Protein AF-A0A943P8Z2-F1 (afdb_monomer)

Mean predicted aligned error: 5.56 Å

pLDDT: mean 92.83, std 10.55, range [39.81, 98.81]

Solvent-accessible surface area (backbone atoms only — not comparable to full-atom values): 9720 Å² total; per-residue (Å²): 132,89,80,77,66,47,74,45,55,37,55,84,63,72,45,52,65,81,33,78,32,30,57,47,45,46,52,49,47,52,53,55,50,73,46,84,59,55,32,34,42,40,37,74,66,39,45,34,32,28,46,34,92,55,26,58,69,44,84,51,91,55,83,96,73,71,58,94,82,73,58,56,96,86,54,67,81,47,60,36,28,28,61,44,56,42,68,57,29,49,35,34,36,41,35,32,43,71,14,40,41,37,31,41,73,75,58,47,69,68,43,83,41,79,53,42,70,69,44,81,43,48,68,43,83,44,57,75,66,61,93,77,79,71,67,48,80,77,46,77,59,100,87,50,72,44,68,45,76,43,92,89,59,89,85,85,88,81,83,81,83,127

Structure (mmCIF, N/CA/C/O backbone):
data_AF-A0A943P8Z2-F1
#
_entry.id   AF-A0A943P8Z2-F1
#
loop_
_atom_site.group_PDB
_atom_site.id
_atom_site.type_symbol
_atom_site.label_atom_id
_atom_site.label_alt_id
_atom_site.label_comp_id
_atom_site.label_asym_id
_atom_site.label_entity_id
_atom_site.label_seq_id
_atom_site.pdbx_PDB_ins_code
_atom_site.Cartn_x
_atom_site.Cartn_y
_atom_site.Cartn_z
_atom_site.occupancy
_atom_site.B_iso_or_equiv
_atom_site.auth_seq_id
_atom_site.auth_comp_id
_atom_site.auth_asym_id
_atom_site.auth_atom_id
_atom_site.pdbx_PDB_model_num
ATOM 1 N N . MET A 1 1 ? -11.582 -7.015 33.149 1.00 39.81 1 MET A N 1
ATOM 2 C CA . MET A 1 1 ? -11.905 -6.020 32.106 1.00 39.81 1 MET A CA 1
ATOM 3 C C . MET A 1 1 ? -12.089 -6.792 30.821 1.00 39.81 1 MET A C 1
ATOM 5 O O . MET A 1 1 ? -11.139 -7.419 30.378 1.00 39.81 1 MET A O 1
ATOM 9 N N . ASN A 1 2 ? -13.313 -6.841 30.301 1.00 40.31 2 ASN A N 1
ATOM 10 C CA . ASN A 1 2 ? -13.590 -7.497 29.027 1.00 40.31 2 ASN A CA 1
ATOM 11 C C . ASN A 1 2 ? -13.306 -6.464 27.935 1.00 40.31 2 ASN A C 1
ATOM 13 O O . ASN A 1 2 ? -14.150 -5.613 27.669 1.00 40.31 2 ASN A O 1
ATOM 17 N N . PHE A 1 3 ? -12.087 -6.477 27.397 1.00 48.84 3 PHE A N 1
ATOM 18 C CA . PHE A 1 3 ? -11.738 -5.681 26.227 1.00 48.84 3 PHE A CA 1
ATOM 19 C C . PHE A 1 3 ? -12.340 -6.380 25.009 1.00 48.84 3 PHE A C 1
ATOM 21 O O . PHE A 1 3 ? -11.827 -7.394 24.542 1.00 48.84 3 PHE A O 1
ATOM 28 N N . TRP A 1 4 ? -13.496 -5.903 24.558 1.00 58.94 4 TRP A N 1
ATOM 29 C CA . TRP A 1 4 ? -14.038 -6.313 23.270 1.00 58.94 4 TRP A CA 1
ATOM 30 C C . TRP A 1 4 ? -13.160 -5.667 22.204 1.00 58.94 4 TRP A C 1
ATOM 32 O O . TRP A 1 4 ? -13.075 -4.446 22.137 1.00 58.94 4 TRP A O 1
ATOM 42 N N . ARG A 1 5 ? -12.467 -6.484 21.417 1.00 74.19 5 ARG A N 1
ATOM 43 C CA . ARG A 1 5 ? -11.690 -6.021 20.271 1.00 74.19 5 ARG A CA 1
ATOM 44 C C . ARG A 1 5 ? -12.659 -5.637 19.154 1.00 74.19 5 ARG A C 1
ATOM 46 O O . ARG A 1 5 ? -13.391 -6.501 18.664 1.00 74.19 5 ARG A O 1
ATOM 53 N N . THR A 1 6 ? -12.687 -4.364 18.773 1.00 92.81 6 THR A N 1
ATOM 54 C CA . THR A 1 6 ? -13.587 -3.874 17.719 1.00 92.81 6 THR A CA 1
ATOM 55 C C . THR A 1 6 ? -13.143 -4.445 16.374 1.00 92.81 6 THR A C 1
ATOM 57 O O . THR A 1 6 ? -11.955 -4.452 16.057 1.00 92.81 6 THR A O 1
ATOM 60 N N . THR A 1 7 ? -14.077 -4.971 15.585 1.00 96.81 7 THR A N 1
ATOM 61 C CA . THR A 1 7 ? -13.782 -5.514 14.252 1.00 96.81 7 THR A CA 1
ATOM 62 C C . THR A 1 7 ? -14.453 -4.651 13.196 1.00 96.81 7 THR A C 1
ATOM 64 O O . THR A 1 7 ? -15.639 -4.359 13.306 1.00 96.81 7 THR A O 1
ATOM 67 N N . PHE A 1 8 ? -13.680 -4.259 12.191 1.00 98.25 8 PHE A N 1
ATOM 68 C CA . PHE A 1 8 ? -14.097 -3.491 11.030 1.00 98.25 8 PHE A CA 1
ATOM 69 C C . PHE A 1 8 ? -13.977 -4.391 9.800 1.00 98.25 8 PHE A C 1
ATOM 71 O O . PHE A 1 8 ? -12.865 -4.774 9.428 1.00 98.25 8 PHE A O 1
ATOM 78 N N . ASN A 1 9 ? -15.097 -4.741 9.168 1.00 98.25 9 ASN A N 1
ATOM 79 C CA . ASN A 1 9 ? -15.053 -5.480 7.908 1.00 98.25 9 ASN A CA 1
ATOM 80 C C . ASN A 1 9 ? -14.869 -4.485 6.766 1.00 98.25 9 ASN A C 1
ATOM 82 O O . ASN A 1 9 ? -15.628 -3.524 6.650 1.00 98.25 9 ASN A O 1
ATOM 86 N N . ALA A 1 10 ? -13.891 -4.721 5.897 1.00 98.50 10 ALA A N 1
ATOM 87 C CA . ALA A 1 10 ? -13.631 -3.852 4.752 1.00 98.50 10 ALA A CA 1
ATOM 88 C C . ALA A 1 10 ? -14.859 -3.755 3.816 1.00 98.50 10 ALA A C 1
ATOM 90 O O . ALA A 1 10 ? -15.151 -2.689 3.272 1.00 98.50 10 ALA A O 1
ATOM 91 N N . ALA A 1 11 ? -15.641 -4.835 3.703 1.00 98.12 11 ALA A N 1
ATOM 92 C CA . ALA A 1 11 ? -16.876 -4.873 2.921 1.00 98.12 11 ALA A CA 1
ATOM 93 C C . ALA A 1 11 ? -17.927 -3.843 3.382 1.00 98.12 11 ALA A C 1
ATOM 95 O O . ALA A 1 11 ? -18.646 -3.297 2.544 1.00 98.12 11 ALA A O 1
ATOM 96 N N . ASP A 1 12 ? -17.968 -3.498 4.678 1.00 98.00 12 ASP A N 1
ATOM 97 C CA . ASP A 1 12 ? -18.877 -2.472 5.218 1.00 98.00 12 ASP A CA 1
ATOM 98 C C . ASP A 1 12 ? -18.524 -1.058 4.703 1.00 98.00 12 ASP A C 1
ATOM 100 O O . ASP A 1 12 ? -19.354 -0.150 4.734 1.00 98.00 12 ASP A O 1
ATOM 104 N N . PHE A 1 13 ? -17.310 -0.885 4.168 1.00 98.00 13 PHE A N 1
ATOM 105 C CA . PHE A 1 13 ? -16.807 0.327 3.510 1.00 98.00 13 PHE A CA 1
ATOM 106 C C . PHE A 1 13 ? -16.842 0.212 1.974 1.00 98.00 13 PHE A C 1
ATOM 108 O O . PHE A 1 13 ? -16.243 1.015 1.260 1.00 98.00 13 PHE A O 1
ATOM 115 N N . GLY A 1 14 ? -17.526 -0.805 1.439 1.00 97.88 14 GLY A N 1
ATOM 116 C CA . GLY A 1 14 ? -17.621 -1.059 0.001 1.00 97.88 14 GLY A CA 1
ATOM 117 C C . GLY A 1 14 ? -16.329 -1.587 -0.627 1.00 97.88 14 GLY A C 1
ATOM 118 O O . GLY A 1 14 ? -16.195 -1.543 -1.851 1.00 97.88 14 GLY A O 1
ATOM 119 N N . ILE A 1 15 ? -15.372 -2.053 0.178 1.00 98.56 15 ILE A N 1
ATOM 120 C CA . ILE A 1 15 ? -14.136 -2.683 -0.293 1.00 98.56 15 ILE A CA 1
ATOM 121 C C . ILE A 1 15 ? -14.432 -4.162 -0.540 1.00 98.56 15 ILE A C 1
ATOM 123 O O . ILE A 1 15 ? -14.443 -4.974 0.385 1.00 98.56 15 ILE A O 1
ATOM 127 N N . VAL A 1 16 ? -14.685 -4.507 -1.800 1.00 97.81 16 VAL A N 1
ATOM 128 C CA . VAL A 1 16 ? -15.022 -5.869 -2.234 1.00 97.81 16 VAL A CA 1
ATOM 129 C C . VAL A 1 16 ? -14.057 -6.352 -3.326 1.00 97.81 16 VAL A C 1
ATOM 131 O O . VAL A 1 16 ? -13.489 -5.520 -4.040 1.00 97.81 16 VAL A O 1
ATOM 134 N N . PRO A 1 17 ? -13.814 -7.670 -3.450 1.00 98.25 17 PRO A N 1
ATOM 135 C CA . PRO A 1 17 ? -12.883 -8.201 -4.442 1.00 98.25 17 PRO A CA 1
ATOM 136 C C . PRO A 1 17 ? -13.266 -7.883 -5.894 1.00 98.25 17 PRO A C 1
ATOM 138 O O . PRO A 1 17 ? -14.438 -7.769 -6.241 1.00 98.25 17 PRO A O 1
ATOM 141 N N . ASN A 1 18 ? -12.258 -7.869 -6.764 1.00 98.00 18 ASN A N 1
ATOM 142 C CA . ASN A 1 18 ? -12.295 -7.598 -8.203 1.00 98.00 18 ASN A CA 1
ATOM 143 C C . ASN A 1 18 ? -12.759 -6.180 -8.569 1.00 98.00 18 ASN A C 1
ATOM 145 O O . ASN A 1 18 ? -13.103 -5.922 -9.721 1.00 98.00 18 ASN A O 1
ATOM 149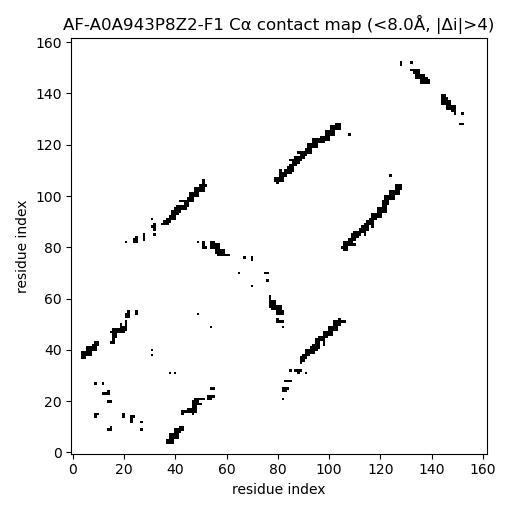 N N . GLU A 1 19 ? -12.730 -5.258 -7.607 1.00 97.62 19 GLU A N 1
ATOM 150 C CA . GLU A 1 19 ? -12.961 -3.833 -7.823 1.00 97.62 19 GLU A CA 1
ATOM 151 C C . GLU A 1 19 ? -11.688 -3.019 -7.589 1.00 97.62 19 GLU A C 1
ATOM 153 O O . GLU A 1 19 ? -10.761 -3.452 -6.896 1.00 97.62 19 GLU A O 1
ATOM 158 N N . ASP A 1 20 ? -11.676 -1.813 -8.156 1.00 98.25 20 ASP A N 1
ATOM 159 C CA . ASP A 1 20 ? -10.762 -0.763 -7.725 1.00 98.25 20 ASP A CA 1
ATOM 160 C C . ASP A 1 20 ? -11.184 -0.240 -6.345 1.00 98.25 20 ASP A C 1
ATOM 162 O O . ASP A 1 20 ? -12.345 0.130 -6.126 1.00 98.25 20 ASP A O 1
ATOM 166 N N . ILE A 1 21 ? -10.234 -0.220 -5.412 1.00 98.56 21 ILE A N 1
ATOM 167 C CA . ILE A 1 21 ? -10.464 0.182 -4.023 1.00 98.56 21 ILE A CA 1
ATOM 168 C C . ILE A 1 21 ? -9.623 1.386 -3.592 1.00 98.56 21 ILE A C 1
ATOM 170 O O . ILE A 1 21 ? -9.635 1.699 -2.405 1.00 98.56 21 ILE A O 1
ATOM 174 N N . SER A 1 22 ? -8.910 2.066 -4.499 1.00 98.38 22 SER A N 1
ATOM 175 C CA . SER A 1 22 ? -7.886 3.068 -4.147 1.00 98.38 22 SER A CA 1
ATOM 176 C C . SER A 1 22 ? -8.377 4.127 -3.154 1.00 98.38 22 SER A C 1
ATOM 178 O O . SER A 1 22 ? -7.773 4.334 -2.101 1.00 98.38 22 SER A O 1
ATOM 180 N N . GLU A 1 23 ? -9.514 4.761 -3.445 1.00 98.31 23 GLU A N 1
ATOM 181 C CA . GLU A 1 23 ? -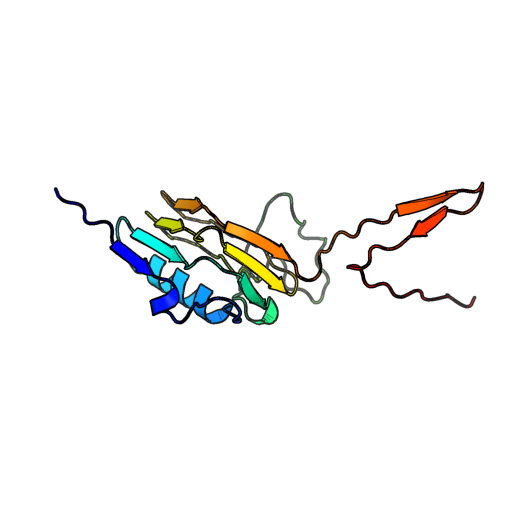10.074 5.817 -2.590 1.00 98.31 23 GLU A CA 1
ATOM 182 C C . GLU A 1 23 ? -10.717 5.240 -1.320 1.00 98.31 23 GLU A C 1
ATOM 184 O O . GLU A 1 23 ? -10.482 5.741 -0.217 1.00 98.31 23 GLU A O 1
ATOM 189 N N . LYS A 1 24 ? -11.462 4.133 -1.457 1.00 98.56 24 LYS A N 1
ATOM 190 C CA . LYS A 1 24 ? -12.146 3.452 -0.344 1.00 98.56 24 LYS A CA 1
ATOM 191 C C . LYS A 1 24 ? -11.151 2.947 0.702 1.00 98.56 24 LYS A C 1
ATOM 193 O O . LYS A 1 24 ? -11.409 3.040 1.897 1.00 98.56 24 LYS A O 1
ATOM 198 N N . LEU A 1 25 ? -9.995 2.442 0.268 1.00 98.62 25 LEU A N 1
ATOM 199 C CA . LEU A 1 25 ? -8.923 1.977 1.144 1.00 98.62 25 LEU A CA 1
ATOM 200 C C . LEU A 1 25 ? -8.354 3.128 1.981 1.00 98.62 25 LEU A C 1
ATOM 202 O O . LEU A 1 25 ? -8.176 2.978 3.190 1.00 98.62 25 LEU A O 1
ATOM 206 N N . ALA A 1 26 ? -8.135 4.294 1.368 1.00 98.44 26 ALA A N 1
ATOM 207 C CA . ALA A 1 26 ? -7.669 5.475 2.084 1.00 98.44 26 ALA A CA 1
ATOM 208 C C . ALA A 1 26 ? -8.701 5.971 3.113 1.00 98.44 26 ALA A C 1
ATOM 210 O O . ALA A 1 26 ? -8.333 6.351 4.225 1.00 98.44 26 ALA A O 1
ATOM 211 N N . GLU A 1 27 ? -9.991 5.962 2.766 1.00 98.44 27 GLU A N 1
ATOM 212 C CA . GLU A 1 27 ? -11.081 6.295 3.693 1.00 98.44 27 GLU A CA 1
ATOM 213 C C . GLU A 1 27 ? -11.176 5.295 4.847 1.00 98.44 27 GLU A C 1
ATOM 215 O O . GLU A 1 27 ? -11.293 5.695 6.007 1.00 98.44 27 GLU A O 1
ATOM 220 N N . PHE A 1 28 ? -11.044 4.004 4.544 1.00 98.69 28 PHE A N 1
ATOM 221 C CA . PHE A 1 28 ? -11.077 2.935 5.530 1.00 98.69 28 PHE A CA 1
ATOM 222 C C . PHE A 1 28 ? -9.933 3.051 6.538 1.00 98.69 28 PHE A C 1
ATOM 224 O O . PHE A 1 28 ? -10.174 3.019 7.744 1.00 98.69 28 PHE A O 1
ATOM 231 N N . ILE A 1 29 ? -8.697 3.285 6.082 1.00 98.56 29 ILE A N 1
ATOM 232 C CA . ILE A 1 29 ? -7.563 3.499 6.992 1.00 98.56 29 ILE A CA 1
ATOM 233 C C . ILE A 1 29 ? -7.755 4.777 7.824 1.00 98.56 29 ILE A C 1
ATOM 235 O O . ILE A 1 29 ? -7.443 4.790 9.017 1.00 98.56 29 ILE A O 1
ATOM 239 N N . SER A 1 30 ? -8.344 5.830 7.248 1.00 98.12 30 SER A N 1
ATOM 240 C CA . SER A 1 30 ? -8.717 7.037 7.995 1.00 98.12 30 SER A CA 1
ATOM 241 C C . SER A 1 30 ? -9.748 6.755 9.095 1.00 98.12 30 SER A C 1
ATOM 243 O O . SER A 1 30 ? -9.617 7.293 10.194 1.00 98.12 30 SER A O 1
ATOM 245 N N . ALA A 1 31 ? -10.743 5.905 8.830 1.00 98.06 31 ALA A N 1
ATOM 246 C CA . ALA A 1 31 ? -11.730 5.491 9.825 1.00 98.06 31 ALA A CA 1
ATOM 247 C C . ALA A 1 31 ? -11.086 4.662 10.945 1.00 98.06 31 ALA A C 1
ATOM 249 O O . ALA A 1 31 ? -11.337 4.922 12.119 1.00 98.06 31 ALA A O 1
ATOM 250 N N . LEU A 1 32 ? -10.183 3.735 10.601 1.00 98.12 32 LEU A N 1
ATOM 251 C CA . LEU A 1 32 ? -9.411 2.975 11.589 1.00 98.12 32 LEU A CA 1
ATOM 252 C C . LEU A 1 32 ? -8.567 3.904 12.468 1.00 98.12 32 LEU A C 1
ATOM 254 O O . LEU A 1 32 ? -8.504 3.705 13.675 1.00 98.12 32 LEU A O 1
ATOM 258 N N . LYS A 1 33 ? -7.940 4.934 11.890 1.00 97.69 33 LYS A N 1
ATOM 259 C CA . LYS A 1 33 ? -7.156 5.926 12.641 1.00 97.69 33 LYS A CA 1
ATOM 260 C C . LYS A 1 33 ? -7.994 6.705 13.658 1.00 97.69 33 LYS A C 1
ATOM 262 O O . LYS A 1 33 ? -7.474 7.053 14.712 1.00 97.69 33 LYS A O 1
ATOM 267 N N . ALA A 1 34 ? -9.245 7.012 13.324 1.00 97.06 34 ALA A N 1
ATOM 268 C CA . ALA A 1 34 ? -10.143 7.770 14.192 1.00 97.06 34 ALA A CA 1
ATOM 269 C C . ALA A 1 34 ? -10.684 6.948 15.376 1.00 97.06 34 ALA A C 1
ATOM 271 O O . ALA A 1 34 ? -11.196 7.534 16.327 1.00 97.06 34 ALA A O 1
ATOM 272 N N . GLU A 1 35 ? -10.577 5.618 15.319 1.00 95.81 35 GLU A N 1
ATOM 273 C CA . GLU A 1 35 ? -11.025 4.724 16.383 1.00 95.81 35 GLU A CA 1
ATOM 274 C C . GLU A 1 35 ? -9.918 4.497 17.421 1.00 95.81 35 GLU A C 1
ATOM 276 O O . GLU A 1 35 ? -8.819 4.031 17.099 1.00 95.81 35 GLU A O 1
ATOM 281 N N . ASP A 1 36 ? -10.232 4.752 18.689 1.00 92.81 36 ASP A N 1
ATOM 282 C CA . ASP A 1 36 ? -9.333 4.488 19.810 1.00 92.81 36 ASP A CA 1
ATOM 283 C C . ASP A 1 36 ? -9.376 3.015 20.253 1.00 92.81 36 ASP A C 1
ATOM 285 O O . ASP A 1 36 ? -10.404 2.343 20.209 1.00 92.81 36 ASP A O 1
ATOM 289 N N . GLY A 1 37 ? -8.247 2.516 20.760 1.00 93.88 37 GLY A N 1
ATOM 290 C CA . GLY A 1 37 ? -8.143 1.172 21.333 1.00 93.88 37 GLY A CA 1
ATOM 291 C C . GLY A 1 37 ? -7.929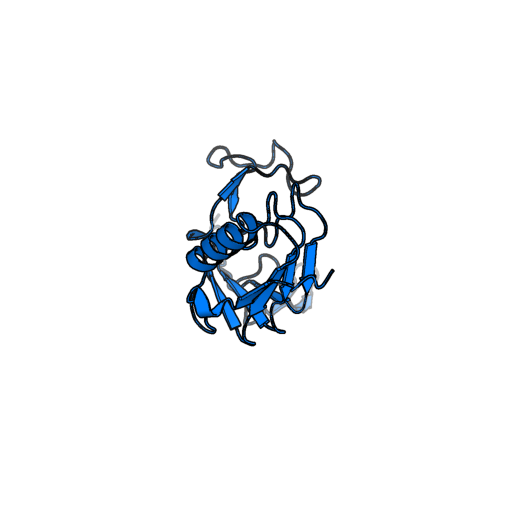 0.043 20.318 1.00 93.88 37 GLY A C 1
ATOM 292 O O . GLY A 1 37 ? -7.722 0.265 19.120 1.00 93.88 37 GLY A O 1
ATOM 293 N N . GLU A 1 38 ? -7.923 -1.188 20.847 1.00 96.94 38 GLU A N 1
ATOM 294 C CA . GLU A 1 38 ? -7.625 -2.408 20.092 1.00 96.94 38 GLU A CA 1
ATOM 295 C C . GLU A 1 38 ? -8.698 -2.717 19.046 1.00 96.94 38 GLU A C 1
ATOM 297 O O . GLU A 1 38 ? -9.868 -2.955 19.365 1.00 96.94 38 GLU A O 1
ATOM 302 N N . LYS A 1 39 ? -8.264 -2.808 17.789 1.00 97.44 39 LYS A N 1
ATOM 303 C CA . LYS A 1 39 ? -9.142 -3.029 16.638 1.00 97.44 39 LYS A CA 1
ATOM 304 C C . LYS A 1 39 ? -8.541 -3.984 15.614 1.00 97.44 39 LYS A C 1
ATOM 306 O O . LYS A 1 39 ? -7.325 -4.156 15.508 1.00 97.44 39 LYS A O 1
ATOM 311 N N . THR A 1 40 ? -9.419 -4.615 14.843 1.00 98.44 40 THR A N 1
ATOM 312 C CA . THR A 1 40 ? -9.059 -5.465 13.704 1.00 98.44 40 THR A CA 1
ATOM 313 C C . THR A 1 40 ? -9.759 -4.966 12.460 1.00 98.44 40 THR A C 1
ATOM 315 O O . THR A 1 40 ? -10.978 -4.850 12.474 1.00 98.44 40 THR A O 1
ATOM 318 N N . ALA A 1 41 ? -9.014 -4.740 11.388 1.00 98.56 41 ALA A N 1
ATOM 319 C CA . ALA A 1 41 ? -9.566 -4.661 10.045 1.00 98.56 41 ALA A CA 1
ATOM 320 C C . ALA A 1 41 ? -9.504 -6.050 9.404 1.00 98.56 41 ALA A C 1
ATOM 322 O O . ALA A 1 41 ? -8.462 -6.702 9.493 1.00 98.56 41 ALA A O 1
ATOM 323 N N . VAL A 1 42 ? -10.597 -6.503 8.793 1.00 98.56 42 VAL A N 1
ATOM 324 C CA . VAL A 1 42 ? -10.688 -7.818 8.141 1.00 98.56 42 VAL A CA 1
ATOM 325 C C . VAL A 1 42 ? -11.184 -7.650 6.713 1.00 98.56 42 VAL A C 1
ATOM 327 O O . VAL A 1 42 ? -12.167 -6.947 6.471 1.00 98.56 42 VAL A O 1
ATOM 330 N N . PHE A 1 43 ? -10.499 -8.305 5.782 1.00 98.62 43 PHE A N 1
ATOM 331 C CA . PHE A 1 43 ? -10.868 -8.377 4.373 1.00 98.62 43 PHE A CA 1
ATOM 332 C C . PHE A 1 43 ? -11.424 -9.764 4.054 1.00 98.62 43 PHE A C 1
ATOM 334 O O . PHE A 1 43 ? -10.954 -10.769 4.592 1.00 98.62 43 PHE A O 1
ATOM 341 N N . ASP A 1 44 ? -12.410 -9.811 3.160 1.00 98.25 44 ASP A N 1
ATOM 342 C CA . ASP A 1 44 ? -12.778 -11.062 2.506 1.00 98.25 44 ASP A CA 1
ATOM 343 C C . ASP A 1 44 ? -11.624 -11.507 1.603 1.00 98.25 44 ASP A C 1
ATOM 345 O O . ASP A 1 44 ? -10.954 -10.682 0.986 1.00 98.25 44 ASP A O 1
ATOM 349 N N . SER A 1 45 ? -11.391 -12.814 1.505 1.00 98.38 45 SER A N 1
ATOM 350 C CA . SER A 1 45 ? -10.348 -13.323 0.616 1.00 98.38 45 SER A CA 1
ATOM 351 C C . SER A 1 45 ? -10.678 -12.999 -0.840 1.00 98.38 45 SER A C 1
ATOM 353 O O . SER A 1 45 ? -11.772 -13.304 -1.327 1.00 98.38 45 SER A O 1
ATOM 355 N N . GLY A 1 46 ? -9.726 -12.410 -1.557 1.00 98.44 46 GLY A N 1
ATOM 356 C CA . GLY A 1 46 ? -9.883 -12.140 -2.976 1.00 98.44 46 GLY A CA 1
ATOM 357 C C . GLY A 1 46 ? -8.740 -11.341 -3.581 1.00 98.44 46 GLY A C 1
ATOM 358 O O . GLY A 1 46 ? -7.688 -11.144 -2.978 1.00 98.44 46 GLY A O 1
ATOM 359 N N . THR A 1 47 ? -8.960 -10.886 -4.809 1.00 98.81 47 THR A N 1
ATOM 360 C CA . THR A 1 47 ? -8.055 -9.961 -5.491 1.00 98.81 47 THR A CA 1
ATOM 361 C C . THR A 1 47 ? -8.646 -8.566 -5.418 1.00 98.81 47 THR A C 1
ATOM 363 O O . THR A 1 47 ? -9.816 -8.399 -5.733 1.00 98.81 47 THR A O 1
ATOM 366 N N . TYR A 1 48 ? -7.862 -7.565 -5.052 1.00 98.81 48 TYR A N 1
ATOM 367 C CA . TYR A 1 48 ? -8.276 -6.165 -5.013 1.00 98.81 48 TYR A CA 1
ATOM 368 C C . TYR A 1 48 ? -7.387 -5.345 -5.938 1.00 98.81 48 TYR A C 1
ATOM 370 O O . TYR A 1 48 ? -6.183 -5.593 -6.004 1.00 98.81 48 TYR A O 1
ATOM 378 N N . HIS A 1 49 ? -7.963 -4.373 -6.641 1.00 98.69 49 HIS A N 1
ATOM 379 C CA . HIS A 1 49 ? -7.224 -3.530 -7.575 1.00 98.69 49 HIS A CA 1
ATOM 380 C C . HIS A 1 49 ? -7.007 -2.136 -6.994 1.00 98.69 49 HIS A C 1
ATOM 382 O O . HIS A 1 49 ? -7.872 -1.587 -6.314 1.00 98.69 49 HIS A O 1
ATOM 388 N N . ILE A 1 50 ? -5.827 -1.582 -7.240 1.00 98.81 50 ILE A N 1
ATOM 389 C CA . ILE A 1 50 ? -5.424 -0.265 -6.761 1.00 98.81 50 ILE A CA 1
ATOM 390 C C . ILE A 1 50 ? -4.776 0.472 -7.925 1.00 98.81 50 ILE A C 1
ATOM 392 O O . ILE A 1 50 ? -3.705 0.087 -8.381 1.00 98.81 50 ILE A O 1
ATOM 396 N N . ASP A 1 51 ? -5.400 1.543 -8.388 1.00 98.25 51 ASP A N 1
ATOM 397 C CA . ASP A 1 51 ? -4.780 2.515 -9.280 1.00 98.25 51 ASP A CA 1
ATOM 398 C C . ASP A 1 51 ? -3.942 3.536 -8.489 1.00 98.25 51 ASP A C 1
ATOM 400 O O . ASP A 1 51 ? -4.457 4.218 -7.589 1.00 98.25 51 ASP A O 1
ATOM 404 N N . SER A 1 52 ? -2.651 3.640 -8.822 1.00 97.69 52 SER A N 1
ATOM 405 C CA . SER A 1 52 ? -1.716 4.606 -8.235 1.00 97.69 52 SER A CA 1
ATOM 406 C C . SER A 1 52 ? -2.136 6.063 -8.439 1.00 97.69 52 SER A C 1
ATOM 408 O O . SER A 1 52 ? -1.942 6.861 -7.526 1.00 97.69 52 SER A O 1
ATOM 410 N N . GLU A 1 53 ? -2.779 6.407 -9.563 1.00 97.50 53 GLU A N 1
ATOM 411 C CA . GLU A 1 53 ? -3.203 7.787 -9.859 1.00 97.50 53 GLU A CA 1
ATOM 412 C C . GLU A 1 53 ? -4.324 8.265 -8.924 1.00 97.50 53 GLU A C 1
ATOM 414 O O . GLU A 1 53 ? -4.572 9.462 -8.780 1.00 97.50 53 GLU A O 1
ATOM 419 N N . ARG A 1 54 ? -5.005 7.322 -8.264 1.00 98.25 54 ARG A N 1
ATOM 420 C CA . ARG A 1 54 ? -6.102 7.575 -7.320 1.00 98.25 54 ARG A CA 1
ATOM 421 C C . ARG A 1 54 ? -5.675 7.430 -5.860 1.00 98.25 54 ARG A C 1
ATOM 423 O O . ARG A 1 54 ? -6.497 7.583 -4.956 1.00 98.25 54 ARG A O 1
ATOM 430 N N . CYS A 1 55 ? -4.409 7.105 -5.612 1.00 98.44 55 CYS A N 1
ATOM 431 C CA . CYS A 1 55 ? -3.868 7.026 -4.264 1.00 98.44 55 CYS A CA 1
ATOM 432 C C . CYS A 1 55 ? -3.599 8.428 -3.711 1.00 98.44 55 CYS A C 1
ATOM 434 O O . CYS A 1 55 ? -3.204 9.342 -4.430 1.00 98.44 55 CYS A O 1
ATOM 436 N N . LYS A 1 56 ? -3.769 8.592 -2.397 1.00 97.81 56 LYS A N 1
ATOM 437 C CA . LYS A 1 56 ? -3.332 9.818 -1.723 1.00 9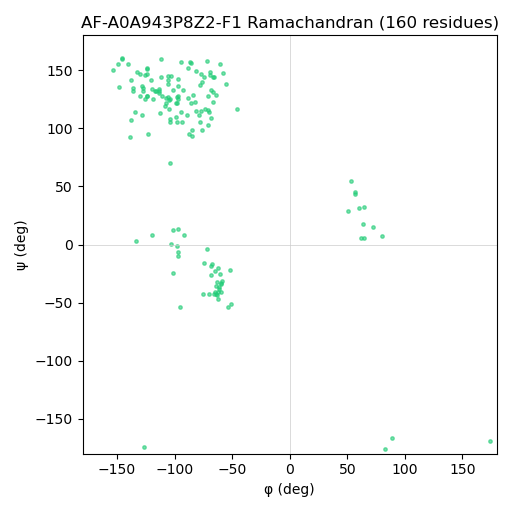7.81 56 LYS A CA 1
ATOM 438 C C . LYS A 1 56 ? -1.809 9.889 -1.710 1.00 97.81 56 LYS A C 1
ATOM 440 O O . LYS A 1 56 ? -1.130 8.869 -1.564 1.00 97.81 56 LYS A O 1
ATOM 445 N N . GLU A 1 57 ? -1.301 11.109 -1.817 1.00 97.81 57 GLU A N 1
ATOM 446 C CA . GLU A 1 57 ? 0.127 11.393 -1.801 1.00 97.81 57 GLU A CA 1
ATOM 447 C C . GLU A 1 57 ? 0.572 11.966 -0.456 1.00 97.81 57 GLU A C 1
ATOM 449 O O . GLU A 1 57 ? -0.150 12.728 0.194 1.00 97.81 57 GLU A O 1
ATOM 454 N N . TYR A 1 58 ? 1.784 11.602 -0.046 1.00 97.38 58 TYR A N 1
ATOM 455 C CA . TYR A 1 58 ? 2.364 11.973 1.237 1.00 97.38 58 TYR A CA 1
ATOM 456 C C . TYR A 1 58 ? 3.831 12.362 1.063 1.00 97.38 58 TYR A C 1
ATOM 458 O O . TYR A 1 58 ? 4.561 11.746 0.286 1.00 97.38 58 TYR A O 1
ATOM 466 N N . MET A 1 59 ? 4.264 13.379 1.808 1.00 96.00 59 MET A N 1
ATOM 467 C CA . MET A 1 59 ? 5.668 13.790 1.857 1.00 96.00 59 MET A CA 1
ATOM 468 C C . MET A 1 59 ? 6.442 12.829 2.759 1.00 96.00 59 MET A C 1
ATOM 470 O O . MET A 1 59 ? 6.319 12.902 3.979 1.00 96.00 59 MET A O 1
ATOM 474 N N . LEU A 1 60 ? 7.235 11.939 2.162 1.00 95.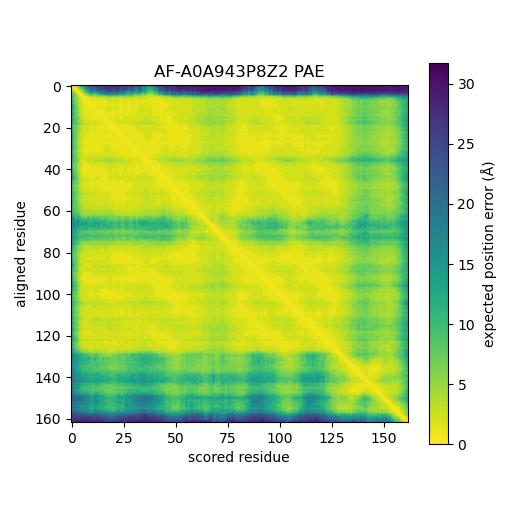00 60 LEU A N 1
ATOM 475 C CA . LEU A 1 60 ? 7.943 10.868 2.862 1.00 95.00 60 LEU A CA 1
ATOM 476 C C . LEU A 1 60 ? 9.430 10.874 2.520 1.00 95.00 60 LEU A C 1
ATOM 478 O O . LEU A 1 60 ? 9.834 10.518 1.415 1.00 95.00 60 LEU A O 1
ATOM 482 N N . VAL A 1 61 ? 10.256 11.214 3.509 1.00 93.19 61 VAL A N 1
ATOM 483 C CA . VAL A 1 61 ? 11.714 11.112 3.391 1.00 93.19 61 VAL A CA 1
ATOM 484 C C . VAL A 1 61 ? 12.140 9.702 3.797 1.00 93.19 61 VAL A C 1
ATOM 486 O O . VAL A 1 61 ? 12.328 9.402 4.977 1.00 93.19 61 VAL A O 1
ATOM 489 N N . ILE A 1 62 ? 12.282 8.819 2.808 1.00 93.25 62 ILE A N 1
ATOM 490 C CA . ILE A 1 62 ? 12.607 7.404 3.021 1.00 93.25 62 ILE A CA 1
ATOM 491 C C . ILE A 1 62 ? 14.106 7.186 2.802 1.00 93.25 62 ILE A C 1
ATOM 493 O O . ILE A 1 62 ? 14.618 7.239 1.682 1.00 93.25 62 ILE A O 1
ATOM 497 N N . THR A 1 63 ? 14.836 6.925 3.889 1.00 91.50 63 THR A N 1
ATOM 498 C CA . THR A 1 63 ? 16.292 6.716 3.821 1.00 91.50 63 THR A CA 1
ATOM 499 C C . THR A 1 63 ? 16.674 5.564 2.880 1.00 91.50 63 THR A C 1
ATOM 501 O O . THR A 1 63 ? 15.949 4.577 2.770 1.00 91.50 63 THR A O 1
ATOM 504 N N . ASN A 1 64 ? 17.832 5.679 2.220 1.00 91.38 64 ASN A N 1
ATOM 505 C CA . ASN A 1 64 ? 18.407 4.693 1.286 1.00 91.38 64 ASN A CA 1
ATOM 506 C C . ASN A 1 64 ? 17.588 4.375 0.017 1.00 91.38 64 ASN A C 1
ATOM 508 O O . ASN A 1 64 ? 17.991 3.480 -0.720 1.00 91.38 64 ASN A O 1
ATOM 512 N N . THR A 1 65 ? 16.475 5.071 -0.249 1.00 85.69 65 THR A N 1
ATOM 513 C CA . THR A 1 65 ? 15.649 4.827 -1.448 1.00 85.69 65 THR A CA 1
ATOM 514 C C . THR A 1 65 ? 16.013 5.773 -2.590 1.00 85.69 65 THR A C 1
ATOM 516 O O . THR A 1 65 ? 16.338 5.314 -3.678 1.00 85.69 65 THR A O 1
ATOM 519 N N . VAL A 1 66 ? 16.005 7.085 -2.334 1.00 84.75 66 VAL A N 1
ATOM 520 C CA . VAL A 1 66 ? 16.339 8.119 -3.323 1.00 84.75 66 VAL A CA 1
ATOM 521 C C . VAL A 1 66 ? 16.991 9.313 -2.624 1.00 84.75 66 VAL A C 1
ATOM 523 O O . VAL A 1 66 ? 16.565 9.724 -1.542 1.00 84.75 66 VAL A O 1
ATOM 526 N N . GLY A 1 67 ? 18.069 9.846 -3.195 1.00 84.38 67 GLY A N 1
ATOM 527 C CA . GLY A 1 67 ? 18.716 11.062 -2.715 1.00 84.38 67 GLY A CA 1
ATOM 528 C C . GLY A 1 67 ? 18.083 12.338 -3.278 1.00 84.38 67 GLY A C 1
ATOM 529 O O . GLY A 1 67 ? 17.562 12.360 -4.385 1.00 84.38 67 GLY A O 1
ATOM 530 N N . GLU A 1 68 ? 18.239 13.458 -2.563 1.00 84.06 68 GLU A N 1
ATOM 531 C CA . GLU A 1 68 ? 17.721 14.795 -2.942 1.00 84.06 68 GLU A CA 1
ATOM 532 C C . GLU A 1 68 ? 18.091 15.269 -4.360 1.00 84.06 68 GLU A C 1
ATOM 534 O O . GLU A 1 68 ? 17.466 16.170 -4.907 1.00 84.06 68 GLU A O 1
ATOM 539 N N . LYS A 1 69 ? 19.156 14.713 -4.947 1.00 87.38 69 LYS A N 1
ATOM 540 C CA . LYS A 1 69 ? 19.679 15.117 -6.261 1.00 87.38 69 LYS A CA 1
ATOM 541 C C . LYS A 1 69 ? 19.215 14.220 -7.409 1.00 87.38 69 LYS A C 1
ATOM 543 O O . LYS A 1 69 ? 19.640 14.446 -8.537 1.00 87.38 69 LYS A O 1
ATOM 548 N N . GLU A 1 70 ? 18.438 13.184 -7.114 1.00 88.44 70 GLU A N 1
ATOM 549 C CA . GLU A 1 70 ? 18.017 12.170 -8.087 1.00 88.44 70 GLU A CA 1
ATOM 550 C C . GLU A 1 70 ? 16.624 12.449 -8.667 1.00 88.44 70 GLU A C 1
ATOM 552 O O . GLU A 1 70 ? 16.249 11.827 -9.655 1.00 88.44 70 GLU A O 1
ATOM 557 N N . PHE A 1 71 ? 15.894 13.413 -8.099 1.00 89.38 71 PHE A N 1
ATOM 558 C CA . PHE A 1 71 ? 14.601 13.867 -8.608 1.00 89.38 71 PHE A CA 1
ATOM 559 C C . PHE A 1 71 ? 14.758 14.725 -9.862 1.00 89.38 71 PHE A C 1
ATOM 561 O O . PHE A 1 71 ? 15.703 15.520 -9.981 1.00 89.38 71 PHE A O 1
ATOM 568 N N . SER A 1 72 ? 13.813 14.590 -10.789 1.00 88.81 72 SER A N 1
ATOM 569 C CA . SER A 1 72 ? 13.772 15.456 -11.963 1.00 88.81 72 SER A CA 1
ATOM 570 C C . SER A 1 72 ? 13.322 16.883 -11.586 1.00 88.81 72 SER A C 1
ATOM 572 O O . SER A 1 72 ? 12.689 17.090 -10.550 1.00 88.81 72 SER A O 1
ATOM 574 N N . PRO A 1 73 ? 13.635 17.911 -12.402 1.00 89.31 73 PRO A N 1
ATOM 575 C CA . PRO A 1 73 ? 13.230 19.292 -12.114 1.00 89.31 73 PRO A CA 1
ATOM 576 C C . PRO A 1 73 ? 11.711 19.528 -12.074 1.00 89.31 73 PRO A C 1
ATOM 578 O O . PRO A 1 73 ? 11.268 20.555 -11.565 1.00 89.31 73 PRO A O 1
ATOM 581 N N . ASP A 1 74 ? 10.939 18.631 -12.682 1.00 90.94 74 ASP A N 1
ATOM 582 C CA . ASP A 1 74 ? 9.482 18.661 -12.801 1.00 90.94 74 ASP A CA 1
ATOM 583 C C . ASP A 1 74 ? 8.757 17.809 -11.746 1.00 90.94 74 ASP A C 1
ATOM 585 O O . ASP A 1 74 ? 7.535 17.896 -11.628 1.00 90.94 74 ASP A O 1
ATOM 589 N N . GLU A 1 75 ? 9.491 17.043 -10.940 1.00 89.81 75 GLU A N 1
ATOM 590 C CA . GLU A 1 75 ? 8.948 16.272 -9.824 1.00 89.81 75 GLU A CA 1
ATOM 591 C C . GLU A 1 75 ? 8.915 17.099 -8.531 1.00 89.81 75 GLU A C 1
ATOM 593 O O . GLU A 1 75 ? 9.738 17.988 -8.303 1.00 89.81 75 GLU A O 1
ATOM 598 N N . THR A 1 76 ? 7.971 16.782 -7.640 1.00 93.19 76 THR A N 1
ATOM 599 C CA . THR A 1 76 ? 8.018 17.257 -6.250 1.00 93.19 76 THR A CA 1
ATOM 600 C C . THR A 1 76 ? 8.803 16.236 -5.423 1.00 93.19 76 THR A C 1
ATOM 602 O O . THR A 1 76 ? 8.298 15.128 -5.225 1.00 93.19 76 THR A O 1
ATOM 605 N N . PRO A 1 77 ? 10.013 16.563 -4.925 1.00 92.94 77 PRO A N 1
ATOM 606 C CA . PRO A 1 77 ? 10.825 15.611 -4.176 1.00 92.94 77 PRO A CA 1
ATOM 607 C C . PRO A 1 77 ? 10.072 15.032 -2.981 1.00 92.94 77 PRO A C 1
ATOM 609 O O . PRO A 1 77 ? 9.413 15.768 -2.248 1.00 92.94 77 PRO A O 1
ATOM 612 N N . HIS A 1 78 ? 10.210 13.723 -2.765 1.00 93.00 78 HIS A N 1
ATOM 613 C CA . HIS A 1 78 ? 9.612 12.977 -1.644 1.00 93.00 78 HIS A CA 1
ATOM 614 C C . HIS A 1 78 ? 8.081 12.915 -1.614 1.00 93.00 78 HIS A C 1
ATOM 616 O O . HIS A 1 78 ? 7.526 12.375 -0.655 1.00 93.00 78 HIS A O 1
ATOM 622 N N . LEU A 1 79 ? 7.385 13.419 -2.634 1.00 95.31 79 LEU A N 1
ATOM 623 C CA . LEU A 1 79 ? 5.948 13.215 -2.770 1.00 95.31 79 LEU A CA 1
ATOM 624 C C . LEU A 1 79 ? 5.696 11.797 -3.297 1.00 95.31 79 LEU A C 1
ATOM 626 O O . LEU A 1 79 ? 6.117 11.451 -4.396 1.00 95.31 79 LEU A O 1
ATOM 630 N N . ASN A 1 80 ? 5.054 10.959 -2.485 1.00 95.69 80 ASN A N 1
ATOM 631 C CA . ASN A 1 80 ? 4.827 9.550 -2.794 1.00 95.69 80 ASN A CA 1
ATOM 632 C C . ASN A 1 80 ? 3.336 9.227 -2.733 1.00 95.69 80 ASN A C 1
ATOM 634 O O . ASN A 1 80 ? 2.711 9.454 -1.698 1.00 95.69 80 ASN A O 1
ATOM 638 N N . ALA A 1 81 ? 2.788 8.614 -3.782 1.00 97.81 81 ALA A N 1
ATOM 639 C CA . ALA A 1 81 ? 1.506 7.922 -3.709 1.00 97.81 81 ALA A CA 1
ATOM 640 C C . ALA A 1 81 ? 1.629 6.689 -2.793 1.00 97.81 81 ALA A C 1
ATOM 642 O O . ALA A 1 81 ? 2.573 5.904 -2.936 1.00 97.81 81 ALA A O 1
ATOM 643 N N . VAL A 1 82 ? 0.700 6.520 -1.843 1.00 98.50 82 VAL A N 1
ATOM 644 C CA . VAL A 1 82 ? 0.738 5.427 -0.853 1.00 98.50 82 VAL A CA 1
ATOM 645 C C . VAL A 1 82 ? -0.657 4.830 -0.640 1.00 98.50 82 VAL A C 1
ATOM 647 O O . VAL A 1 82 ? -1.486 5.454 0.026 1.00 98.50 82 VAL A O 1
ATOM 650 N N . PRO A 1 83 ? -0.945 3.612 -1.134 1.00 98.38 83 PRO A N 1
ATOM 651 C CA . PRO A 1 83 ? -2.247 2.985 -0.915 1.00 98.38 83 PRO A CA 1
ATOM 652 C C . PRO A 1 83 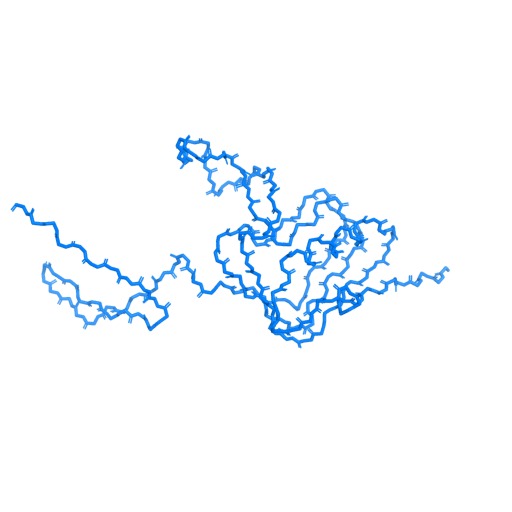? -2.469 2.558 0.539 1.00 98.38 83 PRO A C 1
ATOM 654 O O . PRO A 1 83 ? -3.540 2.785 1.097 1.00 98.38 83 PRO A O 1
ATOM 657 N N . PHE A 1 84 ? -1.453 1.973 1.179 1.00 98.62 84 PHE A N 1
ATOM 658 C CA . PHE A 1 84 ? -1.520 1.538 2.575 1.00 98.62 84 PHE A CA 1
ATOM 659 C C . PHE A 1 84 ? -0.761 2.512 3.483 1.00 98.62 84 PHE A C 1
ATOM 661 O O . PHE A 1 84 ? 0.322 2.209 3.993 1.00 98.62 84 PHE A O 1
ATOM 668 N N . TYR A 1 85 ? -1.314 3.712 3.660 1.00 98.62 85 TYR A N 1
ATOM 669 C CA . TYR A 1 85 ? -0.734 4.738 4.528 1.00 98.62 85 TYR A CA 1
ATOM 670 C C . TYR A 1 85 ? -1.327 4.674 5.939 1.00 98.62 85 TYR A C 1
ATOM 672 O O . TYR A 1 85 ? -2.452 5.114 6.167 1.00 98.62 85 TYR A O 1
ATOM 680 N N . PHE A 1 86 ? -0.561 4.169 6.906 1.00 98.50 86 PHE A N 1
ATOM 681 C CA . PHE A 1 86 ? -1.012 3.987 8.291 1.00 98.50 86 PHE A CA 1
ATOM 682 C C . PHE A 1 86 ? -0.608 5.124 9.242 1.00 98.50 86 PHE A C 1
ATOM 684 O O . PHE A 1 86 ? -0.732 4.964 10.452 1.00 98.50 86 PHE A O 1
ATOM 691 N N . GLY A 1 87 ? -0.141 6.272 8.738 1.00 98.06 87 GLY A N 1
ATOM 692 C CA . GLY A 1 87 ? 0.436 7.350 9.552 1.00 98.06 87 GLY A CA 1
ATOM 693 C C . GLY A 1 87 ? -0.374 7.712 10.808 1.00 98.06 87 GLY A C 1
ATOM 694 O O . GLY A 1 87 ? -1.505 8.203 10.714 1.00 98.06 87 GLY A O 1
ATOM 695 N N . GLY A 1 88 ? 0.207 7.506 11.994 1.00 97.94 88 GLY A N 1
ATOM 696 C CA . GLY A 1 88 ? -0.411 7.813 13.290 1.00 97.94 88 GLY A CA 1
ATOM 697 C C . GLY A 1 88 ? -1.414 6.781 13.828 1.00 97.94 88 GLY A C 1
ATOM 698 O O . GLY A 1 88 ? -2.095 7.068 14.812 1.00 97.94 88 GLY A O 1
ATOM 699 N N . VAL A 1 89 ? -1.570 5.611 13.201 1.00 98.31 89 VAL A N 1
ATOM 700 C CA . VAL A 1 89 ? -2.500 4.566 13.666 1.00 98.31 89 VAL A CA 1
ATOM 701 C C . VAL A 1 89 ? -1.909 3.788 14.848 1.00 98.31 89 VAL A C 1
ATOM 703 O O . VAL A 1 89 ? -0.742 3.395 14.839 1.00 98.31 89 VAL A O 1
ATOM 706 N N . SER A 1 90 ? -2.730 3.518 15.867 1.00 97.81 90 SER A N 1
ATOM 707 C CA . SER A 1 90 ? -2.344 2.701 17.028 1.00 97.81 90 SER A CA 1
ATOM 708 C C . SER A 1 90 ? -3.273 1.506 17.248 1.00 97.81 90 SER A C 1
ATOM 710 O O . SER A 1 90 ? -4.457 1.584 16.925 1.00 97.81 90 SER A O 1
ATOM 712 N N . ASP A 1 91 ? -2.735 0.424 17.817 1.00 97.94 91 ASP A N 1
ATOM 713 C CA . ASP A 1 91 ? -3.469 -0.760 18.296 1.00 97.94 91 ASP A CA 1
ATOM 714 C C . ASP A 1 91 ? -4.333 -1.443 17.215 1.00 97.94 91 ASP A C 1
ATOM 716 O O . ASP A 1 91 ? -5.493 -1.798 17.435 1.00 97.94 91 ASP A O 1
ATOM 720 N N . LEU A 1 92 ? -3.756 -1.625 16.021 1.00 98.50 92 LEU A N 1
ATOM 721 C CA . LEU A 1 92 ? -4.429 -2.183 14.844 1.00 98.50 92 LEU A CA 1
ATOM 722 C C . LEU A 1 92 ? -3.842 -3.539 14.439 1.00 98.50 92 LEU A C 1
ATOM 724 O O . LEU A 1 92 ? -2.642 -3.678 14.216 1.00 98.50 92 LEU A O 1
ATOM 728 N N . VAL A 1 93 ? -4.713 -4.513 14.195 1.00 98.75 93 VAL A N 1
ATOM 729 C CA . VAL A 1 93 ? -4.393 -5.651 13.326 1.00 98.75 93 VAL A CA 1
ATOM 730 C C . VAL A 1 93 ? -5.109 -5.475 11.996 1.00 98.75 93 VAL A C 1
ATOM 732 O O . VAL A 1 93 ? -6.334 -5.475 11.947 1.00 98.75 93 VAL A O 1
ATOM 735 N N . PHE A 1 94 ? -4.347 -5.340 10.921 1.00 98.69 94 PHE A N 1
ATOM 736 C CA . PHE A 1 94 ? -4.844 -5.313 9.556 1.00 98.69 94 PHE A CA 1
ATOM 737 C C . PHE A 1 94 ? -4.675 -6.709 8.950 1.00 98.69 94 PHE A C 1
ATOM 739 O O . PHE A 1 94 ? -3.556 -7.151 8.678 1.00 98.69 94 PHE A O 1
ATOM 746 N N . ASP A 1 95 ? -5.786 -7.426 8.819 1.00 98.75 95 ASP A N 1
ATOM 747 C CA . ASP A 1 95 ? -5.839 -8.791 8.310 1.00 98.75 95 ASP A CA 1
ATOM 748 C C . ASP A 1 95 ? -6.374 -8.793 6.878 1.00 98.75 95 ASP A C 1
ATOM 750 O O . ASP A 1 95 ? -7.568 -8.597 6.650 1.00 98.75 95 ASP A O 1
ATOM 754 N N . GLY A 1 96 ? -5.475 -9.002 5.917 1.00 98.44 96 GLY A N 1
ATOM 755 C CA . GLY A 1 96 ? -5.811 -9.023 4.497 1.00 98.44 96 GLY A CA 1
ATOM 756 C C . GLY A 1 96 ? -6.599 -10.258 4.053 1.00 98.44 96 GLY A C 1
ATOM 757 O O 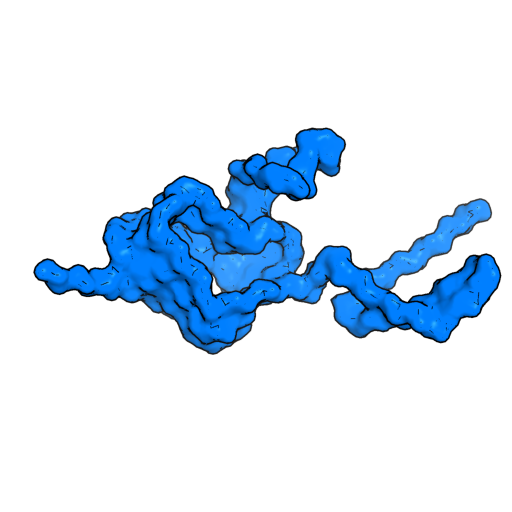. GLY A 1 96 ? -6.983 -10.316 2.892 1.00 98.44 96 GLY A O 1
ATOM 758 N N . GLY A 1 97 ? -6.852 -11.242 4.924 1.00 98.00 97 GLY A N 1
ATOM 759 C CA . GLY A 1 97 ? -7.684 -12.401 4.573 1.00 98.00 97 GLY A CA 1
ATOM 760 C C . GLY A 1 97 ? -7.091 -13.295 3.475 1.00 98.00 97 GLY A C 1
ATOM 761 O O . GLY A 1 97 ? -7.832 -13.857 2.672 1.00 98.00 97 GLY A O 1
ATOM 762 N N . ASP A 1 98 ? -5.761 -13.392 3.412 1.00 98.38 98 ASP A N 1
ATOM 763 C CA . ASP A 1 98 ? -4.997 -14.107 2.376 1.00 98.38 98 ASP A CA 1
ATOM 764 C C . ASP A 1 98 ? -5.244 -13.544 0.963 1.00 98.38 98 ASP A C 1
ATOM 766 O O . ASP A 1 98 ? -5.221 -14.267 -0.034 1.00 98.38 98 ASP A O 1
ATOM 770 N N . SER A 1 99 ? -5.505 -12.237 0.881 1.00 98.62 99 SER A N 1
ATOM 771 C CA . SER A 1 99 ? -5.834 -11.543 -0.366 1.00 98.62 99 SER A CA 1
ATOM 772 C C . SER A 1 99 ? -4.614 -11.058 -1.136 1.00 98.62 99 SER A C 1
ATOM 774 O O . SER A 1 99 ? -3.549 -10.790 -0.570 1.00 98.62 99 SER A O 1
ATOM 776 N N . ILE A 1 100 ? -4.819 -10.862 -2.438 1.00 98.75 100 ILE A N 1
ATOM 777 C CA . ILE A 1 100 ? -3.852 -10.266 -3.358 1.00 98.75 100 ILE A CA 1
ATOM 778 C C . ILE A 1 100 ? -4.287 -8.833 -3.671 1.00 98.75 100 ILE A C 1
ATOM 780 O O . ILE A 1 100 ? -5.379 -8.604 -4.185 1.00 98.75 100 ILE A O 1
ATOM 784 N N . PHE A 1 101 ? -3.413 -7.865 -3.430 1.00 98.69 101 PHE A N 1
ATOM 785 C CA . PHE A 1 101 ? -3.607 -6.465 -3.794 1.00 98.69 101 PHE A CA 1
ATOM 786 C C . PHE A 1 101 ? -2.752 -6.154 -5.021 1.00 98.69 101 PHE A C 1
ATOM 788 O O . PHE A 1 101 ? -1.522 -6.124 -4.944 1.00 98.69 101 PHE A O 1
ATOM 795 N N . VAL A 1 102 ? -3.408 -5.978 -6.167 1.00 98.44 102 VAL A N 1
ATOM 796 C CA . VAL A 1 102 ? -2.768 -5.689 -7.452 1.00 98.44 102 VAL A CA 1
ATOM 797 C C . VAL A 1 102 ? -2.750 -4.183 -7.669 1.00 98.44 102 VAL A C 1
ATOM 799 O O . VAL A 1 102 ? -3.799 -3.565 -7.842 1.00 98.44 102 VAL A O 1
ATOM 802 N N . ILE A 1 103 ? -1.555 -3.607 -7.682 1.00 98.38 103 ILE A N 1
ATOM 803 C CA . ILE A 1 103 ? -1.332 -2.178 -7.874 1.00 98.38 103 ILE A CA 1
ATOM 804 C C . ILE A 1 103 ? -0.974 -1.915 -9.334 1.00 98.38 103 ILE A C 1
ATOM 806 O O . ILE A 1 103 ? -0.042 -2.526 -9.864 1.00 98.38 103 ILE A O 1
ATOM 810 N N . ASP A 1 104 ? -1.689 -0.997 -9.979 1.00 96.56 104 ASP A N 1
ATOM 811 C CA . ASP A 1 104 ? -1.287 -0.435 -11.261 1.00 96.56 104 ASP A CA 1
ATOM 812 C C . ASP A 1 104 ? -0.575 0.912 -11.073 1.00 96.56 104 ASP A C 1
ATOM 814 O O . ASP A 1 104 ? -1.100 1.831 -10.449 1.00 96.56 104 ASP A O 1
ATOM 818 N N . GLY A 1 105 ? 0.635 1.010 -11.624 1.00 94.56 105 GLY A N 1
ATOM 819 C CA . GLY A 1 105 ? 1.530 2.157 -11.507 1.00 94.56 105 GLY A CA 1
ATOM 820 C C . GLY A 1 105 ? 2.474 2.118 -10.298 1.00 94.56 105 GLY A C 1
ATOM 821 O O . GLY A 1 105 ? 2.714 1.068 -9.691 1.00 94.56 105 GLY A O 1
ATOM 822 N N . LYS A 1 106 ? 3.091 3.272 -10.016 1.00 93.31 106 LYS A N 1
ATOM 823 C CA . LYS A 1 106 ? 4.211 3.413 -9.074 1.00 93.31 106 LYS A CA 1
ATOM 824 C C . LYS A 1 106 ? 3.743 4.019 -7.763 1.00 93.31 106 LYS A C 1
ATOM 826 O O . LYS A 1 106 ? 3.184 5.109 -7.749 1.00 93.31 106 LYS A O 1
ATOM 831 N N . VAL A 1 107 ? 4.013 3.328 -6.662 1.00 96.25 107 VAL A N 1
ATOM 832 C CA . VAL A 1 107 ? 3.652 3.767 -5.311 1.00 96.25 107 VAL A CA 1
ATOM 833 C C . VAL A 1 107 ? 4.709 3.321 -4.308 1.00 96.25 107 VAL A C 1
ATOM 835 O O . VAL A 1 107 ? 5.425 2.343 -4.533 1.00 96.25 107 VAL A O 1
ATOM 838 N N . THR A 1 108 ? 4.747 3.974 -3.150 1.00 96.88 108 THR A N 1
AT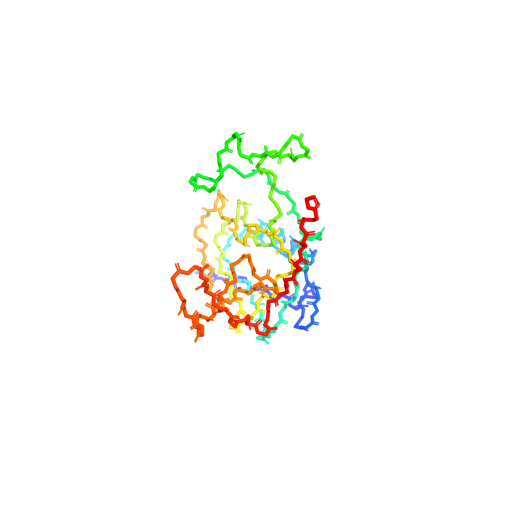OM 839 C CA . THR A 1 108 ? 5.282 3.336 -1.944 1.00 96.88 108 THR A CA 1
ATOM 840 C C . THR A 1 108 ? 4.196 2.411 -1.401 1.00 96.88 108 THR A C 1
ATOM 842 O O . THR A 1 108 ? 3.166 2.884 -0.937 1.00 96.88 108 THR A O 1
ATOM 845 N N . ASN A 1 109 ? 4.405 1.092 -1.468 1.00 97.31 109 ASN A N 1
ATOM 846 C CA . ASN A 1 109 ? 3.362 0.100 -1.167 1.00 97.31 109 ASN A CA 1
ATOM 847 C C . ASN A 1 109 ? 2.710 0.303 0.206 1.00 97.31 109 ASN A C 1
ATOM 849 O O . ASN A 1 109 ? 1.491 0.408 0.301 1.00 97.31 109 ASN A O 1
ATOM 853 N N . ILE A 1 110 ? 3.516 0.371 1.266 1.00 98.31 110 ILE A N 1
ATOM 854 C CA . ILE A 1 110 ? 3.040 0.547 2.639 1.00 98.31 110 ILE A CA 1
ATOM 855 C C . ILE A 1 110 ? 3.922 1.580 3.332 1.00 98.31 110 ILE A C 1
ATOM 857 O O . ILE A 1 110 ? 5.146 1.451 3.310 1.00 98.31 110 ILE A O 1
ATOM 861 N N . ALA A 1 111 ? 3.305 2.552 4.003 1.00 98.25 111 ALA A N 1
ATOM 862 C CA . ALA A 1 111 ? 4.000 3.470 4.897 1.00 98.25 111 ALA A CA 1
ATOM 863 C C . ALA A 1 111 ? 3.450 3.340 6.322 1.00 98.25 111 ALA A C 1
ATOM 865 O O . ALA A 1 111 ? 2.246 3.466 6.562 1.00 98.25 111 ALA A O 1
ATOM 866 N N . VAL A 1 112 ? 4.352 3.090 7.270 1.00 97.81 112 VAL A N 1
ATOM 867 C CA . VAL A 1 112 ? 4.055 2.975 8.701 1.00 97.81 112 VAL A CA 1
ATOM 868 C C . VAL A 1 112 ? 4.919 4.000 9.426 1.00 97.81 112 VAL A C 1
ATOM 870 O O . VAL A 1 112 ? 6.082 3.736 9.724 1.00 97.81 112 VAL A O 1
ATOM 873 N N . GLU A 1 113 ? 4.360 5.178 9.691 1.00 96.88 113 GLU A N 1
ATOM 874 C CA . GLU A 1 113 ? 5.022 6.246 10.448 1.00 96.88 113 GLU A CA 1
ATOM 875 C C . GLU A 1 113 ? 4.165 6.664 11.642 1.00 96.88 113 GLU A C 1
ATOM 877 O O . GLU A 1 113 ? 2.936 6.575 11.599 1.00 96.88 113 GLU A O 1
ATOM 882 N N . ASP A 1 114 ? 4.810 7.048 12.742 1.00 97.19 114 ASP A N 1
ATOM 883 C CA . ASP A 1 114 ? 4.149 7.443 13.994 1.00 97.19 114 ASP A CA 1
ATOM 884 C C . ASP A 1 114 ? 3.096 6.443 14.515 1.00 97.19 114 ASP A C 1
ATOM 886 O O . ASP A 1 114 ? 2.134 6.807 15.190 1.00 97.19 114 ASP A O 1
ATOM 890 N N . CYS A 1 115 ? 3.273 5.155 14.210 1.00 97.75 115 CYS A N 1
ATOM 891 C CA . CYS A 1 115 ? 2.364 4.086 14.614 1.00 97.75 115 CYS A CA 1
ATOM 892 C C . CYS A 1 115 ? 2.809 3.401 15.906 1.00 97.75 115 CYS A C 1
ATOM 894 O O . CYS A 1 115 ? 3.998 3.331 16.228 1.00 97.75 115 CYS A O 1
ATOM 896 N N . ARG A 1 116 ? 1.855 2.777 16.603 1.00 97.75 116 ARG A N 1
ATOM 897 C CA . ARG A 1 116 ? 2.130 1.939 17.776 1.00 97.75 116 ARG A CA 1
ATOM 898 C C . ARG A 1 116 ? 1.323 0.649 17.724 1.00 97.75 116 ARG A C 1
ATOM 900 O O . ARG A 1 116 ? 0.123 0.688 17.505 1.00 97.75 116 ARG A O 1
ATOM 907 N N . ASN A 1 117 ? 1.964 -0.487 18.007 1.00 97.94 117 ASN A N 1
ATOM 908 C CA . ASN A 1 117 ? 1.281 -1.782 18.132 1.00 97.94 117 ASN A CA 1
ATOM 909 C C . ASN A 1 117 ? 0.406 -2.119 16.904 1.00 97.94 117 ASN A C 1
ATOM 911 O O . ASN A 1 117 ? -0.794 -2.360 17.017 1.00 97.94 117 ASN A O 1
ATOM 915 N N . ILE A 1 118 ? 1.020 -2.083 15.717 1.00 98.06 118 ILE A N 1
ATOM 916 C CA . ILE A 1 118 ? 0.371 -2.445 14.455 1.00 98.06 118 ILE A CA 1
ATOM 917 C C . ILE A 1 118 ? 0.861 -3.812 13.971 1.00 98.06 118 ILE A C 1
ATOM 919 O O . ILE A 1 118 ? 2.049 -4.121 14.049 1.00 98.06 118 ILE A O 1
ATOM 923 N N . THR A 1 119 ? -0.052 -4.640 13.472 1.00 98.50 119 THR A N 1
ATOM 924 C CA . THR A 1 119 ? 0.255 -5.906 12.795 1.00 98.50 119 THR A CA 1
ATOM 925 C C . THR A 1 119 ? -0.408 -5.908 11.430 1.00 98.50 119 THR A C 1
ATOM 927 O O . THR A 1 119 ? -1.622 -5.759 11.348 1.00 98.50 119 THR A O 1
ATOM 930 N N . LEU A 1 120 ? 0.372 -6.127 10.375 1.00 98.62 120 LEU A N 1
ATOM 931 C CA . LEU A 1 120 ? -0.131 -6.380 9.026 1.00 98.62 120 LEU A CA 1
ATOM 932 C C . LEU A 1 120 ? 0.094 -7.865 8.729 1.00 98.62 120 LEU A C 1
ATOM 934 O O . LEU A 1 120 ? 1.212 -8.355 8.904 1.00 98.62 120 LEU A O 1
ATOM 938 N N . ARG A 1 121 ? -0.950 -8.598 8.344 1.00 98.56 121 ARG A N 1
ATOM 939 C CA . ARG A 1 121 ? -0.848 -10.036 8.051 1.00 98.56 121 ARG A CA 1
ATOM 940 C C . ARG A 1 121 ? -1.777 -10.458 6.924 1.00 98.56 121 ARG A C 1
ATOM 942 O O . ARG A 1 121 ? -2.760 -9.777 6.648 1.00 98.56 121 ARG A O 1
ATOM 949 N N . ASN A 1 122 ? -1.467 -11.610 6.332 1.00 98.62 122 ASN A N 1
ATOM 950 C CA . ASN A 1 122 ? -2.299 -12.273 5.328 1.00 98.62 122 ASN A CA 1
ATOM 951 C C . ASN A 1 122 ? -2.603 -11.366 4.122 1.00 98.62 122 ASN A C 1
ATOM 953 O O . ASN A 1 122 ? -3.741 -11.274 3.671 1.00 98.62 122 ASN A O 1
ATOM 957 N N . LEU A 1 123 ? -1.579 -10.655 3.646 1.00 97.88 123 LEU A N 1
ATOM 958 C CA . LEU A 1 123 ? -1.632 -9.802 2.464 1.00 97.88 123 LEU A CA 1
ATOM 959 C C . LEU A 1 123 ? -0.490 -10.158 1.512 1.00 97.88 123 LEU A C 1
ATOM 961 O O . LEU A 1 123 ? 0.655 -10.322 1.937 1.00 97.88 123 LEU A O 1
ATOM 965 N N . GLU A 1 124 ? -0.803 -10.230 0.225 1.00 98.50 124 GLU A N 1
ATOM 966 C CA . GLU A 1 124 ? 0.160 -10.303 -0.868 1.00 98.50 124 GLU A CA 1
ATOM 967 C C . GLU A 1 124 ? 0.021 -9.044 -1.731 1.00 98.50 124 GLU A C 1
ATOM 969 O O . GLU A 1 124 ? -1.087 -8.665 -2.101 1.00 98.50 124 GLU A O 1
ATOM 974 N N . ILE A 1 125 ? 1.133 -8.384 -2.061 1.00 98.25 125 ILE A N 1
ATOM 975 C CA . ILE A 1 125 ? 1.138 -7.203 -2.935 1.00 98.25 125 ILE A CA 1
ATOM 976 C C . ILE A 1 125 ? 1.800 -7.578 -4.257 1.00 98.25 125 ILE A C 1
ATOM 978 O O . ILE A 1 125 ? 2.917 -8.095 -4.269 1.00 98.25 125 ILE A O 1
ATOM 982 N N . ARG A 1 126 ? 1.120 -7.293 -5.370 1.00 96.19 126 ARG A N 1
ATOM 983 C CA . ARG A 1 126 ? 1.636 -7.475 -6.732 1.00 96.19 126 ARG A CA 1
ATOM 984 C C . ARG A 1 126 ? 1.518 -6.173 -7.508 1.00 96.19 126 ARG A C 1
ATOM 986 O O . ARG A 1 126 ? 0.542 -5.453 -7.350 1.00 96.19 126 ARG A O 1
ATOM 993 N N . HIS A 1 127 ? 2.466 -5.909 -8.400 1.00 94.75 127 HIS A N 1
ATOM 994 C CA . HIS A 1 127 ? 2.327 -4.836 -9.384 1.00 94.75 127 HIS A CA 1
ATOM 995 C C . HIS A 1 127 ? 1.842 -5.416 -10.710 1.00 94.75 127 HIS A C 1
ATOM 997 O O . HIS A 1 127 ? 2.343 -6.449 -11.150 1.00 94.75 127 HIS A O 1
ATOM 1003 N N . ALA A 1 128 ? 0.887 -4.744 -11.353 1.00 92.25 128 ALA A N 1
ATOM 1004 C CA . ALA A 1 128 ? 0.367 -5.135 -12.662 1.00 92.25 128 ALA A CA 1
ATOM 1005 C C . ALA A 1 128 ? 1.450 -5.071 -13.753 1.00 92.25 128 ALA A C 1
ATOM 1007 O O . ALA A 1 128 ? 1.427 -5.854 -14.699 1.00 92.25 128 ALA A O 1
ATOM 1008 N N . ARG A 1 129 ? 2.394 -4.131 -13.614 1.00 87.81 129 ARG A N 1
ATOM 1009 C CA . ARG A 1 129 ? 3.556 -3.938 -14.490 1.00 87.81 129 ARG A CA 1
ATOM 1010 C C . ARG A 1 129 ? 4.777 -3.622 -13.611 1.00 87.81 129 ARG A C 1
ATOM 1012 O O . ARG A 1 129 ? 4.932 -2.469 -13.218 1.00 87.81 129 ARG A O 1
ATOM 1019 N N . PRO A 1 130 ? 5.576 -4.625 -13.207 1.00 84.56 130 PRO A N 1
ATOM 1020 C CA . PRO A 1 130 ? 6.711 -4.410 -12.310 1.00 84.56 130 PRO A CA 1
ATOM 1021 C C . PRO A 1 130 ? 7.837 -3.630 -13.003 1.00 84.56 130 PRO A C 1
ATOM 1023 O O . PRO A 1 130 ? 8.058 -3.797 -14.195 1.00 84.56 130 PRO A O 1
ATOM 1026 N N . ASP A 1 131 ? 8.591 -2.831 -12.242 1.00 81.12 131 ASP A N 1
ATOM 1027 C CA . ASP A 1 131 ? 9.733 -2.063 -12.774 1.00 81.12 131 ASP A CA 1
ATOM 1028 C C . ASP A 1 131 ? 10.912 -2.955 -13.204 1.00 81.12 131 ASP A C 1
ATOM 1030 O O . ASP A 1 131 ? 11.723 -2.579 -14.053 1.00 81.12 131 ASP A O 1
ATOM 1034 N N . MET A 1 132 ? 11.031 -4.138 -12.597 1.00 84.69 132 MET A N 1
ATOM 1035 C CA . MET A 1 132 ? 12.069 -5.106 -12.925 1.00 84.69 132 MET A CA 1
ATOM 1036 C C . MET A 1 132 ? 11.516 -6.153 -13.881 1.00 84.69 132 MET A C 1
ATOM 1038 O O . MET A 1 132 ? 10.582 -6.882 -13.554 1.00 84.69 132 MET A O 1
ATOM 1042 N N . HIS A 1 133 ? 12.157 -6.259 -15.039 1.00 85.06 133 HIS A N 1
ATOM 1043 C CA . HIS A 1 133 ? 11.864 -7.278 -16.032 1.00 85.06 133 HIS A CA 1
ATOM 1044 C C . HIS A 1 133 ? 13.051 -8.226 -16.165 1.00 85.06 133 HIS A C 1
ATOM 1046 O O . HIS A 1 133 ? 14.200 -7.793 -16.288 1.00 85.06 133 HIS A O 1
ATOM 1052 N N . GLU A 1 134 ? 12.769 -9.522 -16.179 1.00 86.12 134 GLU A N 1
ATOM 1053 C CA . GLU A 1 134 ? 13.773 -10.554 -16.404 1.00 86.12 134 GLU A CA 1
ATOM 1054 C C . GLU A 1 134 ? 13.772 -10.991 -17.873 1.00 86.12 134 GLU A C 1
ATOM 1056 O O . GLU A 1 134 ? 12.732 -11.081 -18.526 1.00 86.12 134 GLU A O 1
ATOM 1061 N N . LEU A 1 135 ? 14.964 -11.258 -18.410 1.00 90.25 135 LEU A N 1
ATOM 1062 C CA . LEU A 1 135 ? 15.160 -11.692 -19.791 1.00 90.25 135 LEU A CA 1
ATOM 1063 C C . LEU A 1 135 ? 15.999 -12.968 -19.816 1.00 90.25 135 LEU A C 1
ATOM 1065 O O . LEU A 1 135 ? 17.054 -13.047 -19.184 1.00 90.25 135 LEU A O 1
ATOM 1069 N N . LEU A 1 136 ? 15.581 -13.953 -20.611 1.00 93.06 136 LEU A N 1
ATOM 1070 C CA . LEU A 1 136 ? 16.332 -15.195 -20.771 1.00 93.06 136 LEU A CA 1
ATOM 1071 C C . LEU A 1 136 ? 17.402 -15.037 -21.856 1.00 93.06 136 LEU A C 1
ATOM 1073 O O . LEU A 1 136 ? 17.081 -14.812 -23.021 1.00 93.06 136 LEU A O 1
ATOM 1077 N N . VAL A 1 137 ? 18.672 -15.246 -21.509 1.00 95.31 137 VAL A N 1
ATOM 1078 C CA . VAL A 1 137 ? 19.755 -15.355 -22.500 1.00 95.31 137 VAL A CA 1
ATOM 1079 C C . VAL A 1 137 ? 19.604 -16.665 -23.275 1.00 95.31 137 VAL A C 1
ATOM 1081 O O . VAL A 1 137 ? 19.784 -17.743 -22.711 1.00 95.31 137 VAL A O 1
ATOM 1084 N N . VAL A 1 138 ? 19.316 -16.584 -24.576 1.00 97.38 138 VAL A N 1
ATOM 1085 C CA . VAL A 1 138 ? 19.157 -17.772 -25.439 1.00 97.38 138 VAL A CA 1
ATOM 1086 C C . VAL A 1 138 ? 20.384 -18.048 -26.303 1.00 97.38 138 VAL A C 1
ATOM 1088 O O . VAL A 1 138 ? 20.627 -19.192 -26.688 1.00 97.38 138 VAL A O 1
ATOM 1091 N N . ARG A 1 139 ? 21.195 -17.025 -26.589 1.00 97.12 139 ARG A N 1
ATOM 1092 C CA . ARG A 1 139 ? 22.451 -17.171 -27.333 1.00 97.12 139 ARG A CA 1
ATOM 1093 C C . ARG A 1 139 ? 23.431 -16.065 -26.967 1.00 97.12 139 ARG A C 1
ATOM 1095 O O . ARG A 1 139 ? 23.036 -14.944 -26.676 1.00 97.12 139 ARG A O 1
ATOM 1102 N N . LYS A 1 140 ? 24.725 -16.375 -27.047 1.00 97.25 140 LYS A N 1
ATOM 1103 C CA . LYS A 1 140 ? 25.811 -15.391 -26.985 1.00 97.25 140 LYS A CA 1
ATOM 1104 C C . LYS A 1 140 ? 26.797 -15.588 -28.133 1.00 97.25 140 LYS A C 1
ATOM 1106 O O . LYS A 1 140 ? 27.048 -16.721 -28.550 1.00 97.25 140 LYS A O 1
ATOM 1111 N N . SER A 1 141 ? 27.369 -14.495 -28.614 1.00 95.62 141 SER A N 1
ATOM 1112 C CA . SER A 1 141 ? 28.504 -14.464 -29.535 1.00 95.62 141 SER A CA 1
ATOM 1113 C C . SER A 1 141 ? 29.621 -13.587 -28.955 1.00 95.62 141 SER A C 1
ATOM 1115 O O . SER A 1 141 ? 29.524 -13.121 -27.821 1.00 95.62 141 SER A O 1
ATOM 1117 N N . ALA A 1 142 ? 30.692 -13.359 -29.720 1.00 95.88 142 ALA A N 1
ATOM 1118 C CA . ALA A 1 142 ? 31.741 -12.421 -29.322 1.00 95.88 142 ALA A CA 1
ATOM 1119 C C . ALA A 1 142 ? 31.251 -10.959 -29.249 1.00 95.88 142 ALA A C 1
ATOM 1121 O O . ALA A 1 142 ? 31.863 -10.159 -28.552 1.00 95.88 142 ALA A O 1
ATOM 1122 N N . PHE A 1 143 ? 30.162 -10.617 -29.953 1.00 96.00 143 PHE A N 1
ATOM 1123 C CA . PHE A 1 143 ? 29.699 -9.230 -30.110 1.00 96.00 143 PHE A CA 1
ATOM 1124 C C . PHE A 1 143 ? 28.194 -9.041 -29.875 1.00 96.00 143 PHE A C 1
ATOM 1126 O O . PHE A 1 143 ? 27.685 -7.941 -30.058 1.00 96.00 143 PHE A O 1
ATOM 1133 N N . SER A 1 144 ? 27.463 -10.093 -29.501 1.00 95.00 144 SER A N 1
ATOM 1134 C CA . SER A 1 144 ? 26.013 -10.024 -29.310 1.00 95.00 144 SER A CA 1
ATOM 1135 C C . SER A 1 144 ? 25.515 -10.996 -28.248 1.00 95.00 144 SER A C 1
ATOM 1137 O O . SER A 1 144 ? 26.127 -12.039 -27.991 1.00 95.00 144 SER A O 1
ATOM 1139 N N . VAL A 1 145 ? 24.365 -10.661 -27.670 1.00 96.06 145 VAL A N 1
ATOM 1140 C CA . VAL A 1 145 ? 23.570 -11.541 -26.817 1.00 96.06 145 VAL A CA 1
ATOM 1141 C C . VAL A 1 145 ? 22.135 -11.488 -27.327 1.00 96.06 145 VAL A C 1
ATOM 1143 O O . VAL A 1 145 ? 21.585 -10.401 -27.491 1.00 96.06 145 VAL A O 1
ATOM 1146 N N . ASP A 1 146 ? 21.553 -12.656 -27.581 1.00 95.00 146 ASP A N 1
ATOM 1147 C CA . ASP A 1 146 ? 20.155 -12.779 -27.977 1.00 95.00 146 ASP A CA 1
ATOM 1148 C C . ASP A 1 146 ? 19.342 -13.105 -26.722 1.00 95.00 146 ASP A C 1
ATOM 1150 O O . ASP A 1 146 ? 19.656 -14.057 -25.992 1.00 95.00 146 ASP A O 1
ATOM 1154 N N . PHE A 1 147 ? 18.291 -12.325 -26.486 1.00 93.25 147 PHE A N 1
ATOM 1155 C CA . PHE A 1 147 ? 17.401 -12.476 -25.342 1.00 93.25 147 PHE A CA 1
ATOM 1156 C C . PHE A 1 147 ? 16.016 -12.933 -25.788 1.00 93.25 147 PHE A C 1
ATOM 1158 O O . PHE A 1 147 ? 15.505 -12.501 -26.822 1.00 93.25 147 PHE A O 1
ATOM 1165 N N . LYS A 1 148 ? 15.384 -13.776 -24.974 1.00 91.06 148 LYS A N 1
ATOM 1166 C CA . LYS A 1 148 ? 13.947 -14.016 -25.012 1.00 91.06 148 LYS A CA 1
ATOM 1167 C C . LYS A 1 148 ? 13.298 -13.176 -23.916 1.00 91.06 148 LYS A C 1
ATOM 1169 O O . LYS A 1 148 ? 13.634 -13.320 -22.743 1.00 91.06 148 LYS A O 1
ATOM 1174 N N . ILE A 1 149 ? 12.385 -12.313 -24.343 1.00 88.62 149 ILE A N 1
ATOM 1175 C CA . ILE A 1 149 ? 11.577 -11.454 -23.481 1.00 88.62 149 ILE A CA 1
ATOM 1176 C C . ILE A 1 149 ? 10.474 -12.288 -22.819 1.00 88.62 149 ILE A C 1
ATOM 1178 O O . ILE A 1 149 ? 9.903 -13.175 -23.464 1.00 88.62 149 ILE A O 1
ATOM 1182 N N . ASP A 1 150 ? 10.217 -12.025 -21.538 1.00 83.19 150 ASP A N 1
ATOM 1183 C CA . ASP A 1 150 ? 9.095 -12.609 -20.804 1.00 83.19 150 ASP A CA 1
ATOM 1184 C C . ASP A 1 150 ? 7.748 -12.115 -21.367 1.00 83.19 150 ASP A C 1
ATOM 1186 O O . ASP A 1 150 ? 7.639 -10.970 -21.807 1.00 83.19 150 ASP A O 1
ATOM 1190 N N . SER A 1 151 ? 6.722 -12.973 -21.384 1.00 79.75 151 SER A N 1
ATOM 1191 C CA . SER A 1 151 ? 5.401 -12.620 -21.927 1.00 79.75 151 SER A CA 1
ATOM 1192 C C . SER A 1 151 ? 4.739 -11.452 -21.203 1.00 79.75 151 SER A C 1
ATOM 1194 O O . SER A 1 151 ? 3.938 -10.747 -21.815 1.00 79.75 151 SER A O 1
ATOM 1196 N N . ASP A 1 152 ? 5.098 -11.233 -19.942 1.00 76.38 152 ASP A N 1
ATOM 1197 C CA . ASP A 1 152 ? 4.477 -10.238 -19.074 1.00 76.38 152 ASP A CA 1
ATOM 1198 C C . ASP A 1 152 ? 5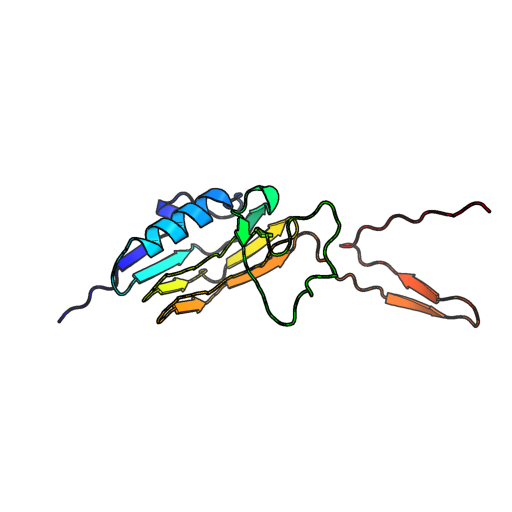.213 -8.887 -19.141 1.00 76.38 152 ASP A C 1
ATOM 1200 O O . ASP A 1 152 ? 4.928 -7.959 -18.385 1.00 76.38 152 ASP A O 1
ATOM 1204 N N . SER A 1 153 ? 6.171 -8.752 -20.066 1.00 81.31 153 SER A N 1
ATOM 1205 C CA . SER A 1 153 ? 6.990 -7.553 -20.237 1.00 81.31 153 SER A CA 1
ATOM 1206 C C . SER A 1 153 ? 6.768 -6.893 -21.601 1.00 81.31 153 SER A C 1
ATOM 1208 O O . SER A 1 153 ? 6.836 -7.537 -22.648 1.00 81.31 153 SER A O 1
ATOM 1210 N N . SER A 1 154 ? 6.558 -5.574 -21.610 1.00 81.38 154 SER A N 1
ATOM 1211 C CA . SER A 1 154 ? 6.385 -4.777 -22.831 1.00 81.38 154 SER A CA 1
ATOM 1212 C C . SER A 1 154 ? 7.629 -3.941 -23.138 1.00 81.38 154 SER A C 1
ATOM 1214 O O . SER A 1 154 ? 8.056 -3.154 -22.297 1.00 81.38 154 SER A O 1
ATOM 1216 N N . PHE A 1 155 ? 8.173 -4.039 -24.356 1.00 82.19 155 PHE A N 1
ATOM 1217 C CA . PHE A 1 155 ? 9.352 -3.273 -24.782 1.00 82.19 155 PHE A CA 1
ATOM 1218 C C . PHE A 1 155 ? 9.158 -2.628 -26.156 1.00 82.19 155 PHE A C 1
ATOM 1220 O O . PHE A 1 155 ? 8.497 -3.184 -27.031 1.00 82.19 155 PHE A O 1
ATOM 1227 N N . SER A 1 156 ? 9.788 -1.469 -26.359 1.00 85.12 156 SER A N 1
ATOM 1228 C CA . SER A 1 156 ? 9.900 -0.801 -27.660 1.00 85.12 156 SER A CA 1
ATOM 1229 C C . SER A 1 156 ? 11.370 -0.664 -28.045 1.00 85.12 156 SER A C 1
ATOM 1231 O O . SER A 1 156 ? 12.191 -0.257 -27.226 1.00 85.12 156 SER A O 1
ATOM 1233 N N . VAL A 1 157 ? 11.705 -1.000 -29.292 1.00 83.06 157 VAL A N 1
ATOM 1234 C CA . VAL A 1 157 ? 13.066 -0.875 -29.829 1.00 83.06 157 VAL A CA 1
ATOM 1235 C C . VAL A 1 157 ? 13.100 0.291 -30.805 1.00 83.06 157 VAL A C 1
ATOM 1237 O O . VAL A 1 157 ? 12.387 0.286 -31.806 1.00 83.06 157 VAL A O 1
ATOM 1240 N N . TYR A 1 158 ? 13.959 1.270 -30.532 1.00 79.88 158 TYR A N 1
ATOM 1241 C CA . TYR A 1 158 ? 14.184 2.409 -31.415 1.00 79.88 158 TYR A CA 1
ATOM 1242 C C . TYR A 1 158 ? 15.560 2.274 -32.065 1.00 79.88 158 TYR A C 1
ATOM 1244 O O . TYR A 1 158 ? 16.580 2.243 -31.377 1.00 79.88 158 TYR A O 1
ATOM 1252 N N . ALA A 1 159 ? 15.599 2.185 -33.394 1.00 79.62 159 ALA A N 1
ATOM 1253 C CA . ALA A 1 159 ? 16.848 2.284 -34.136 1.00 79.62 159 ALA A CA 1
ATOM 1254 C C . ALA A 1 159 ? 17.203 3.767 -34.301 1.00 79.62 159 ALA A C 1
ATOM 1256 O O . ALA A 1 159 ? 16.488 4.506 -34.978 1.00 79.62 159 ALA A O 1
ATOM 1257 N N . LEU A 1 160 ? 18.304 4.204 -33.688 1.00 62.38 160 LEU A N 1
ATOM 1258 C CA . LEU A 1 160 ? 18.904 5.496 -34.011 1.00 62.38 160 LEU A CA 1
ATOM 1259 C C . LEU A 1 160 ? 19.535 5.378 -35.402 1.00 62.38 160 LEU A C 1
ATOM 1261 O O . LEU A 1 160 ? 20.583 4.755 -35.564 1.00 62.38 160 LEU A O 1
ATOM 1265 N N . LEU A 1 161 ? 18.864 5.934 -36.411 1.00 56.47 161 LEU A N 1
ATOM 1266 C CA . LEU A 1 161 ? 19.461 6.160 -37.724 1.00 56.47 161 LEU A CA 1
ATOM 1267 C C . LEU A 1 161 ? 20.521 7.255 -37.560 1.00 56.47 161 LEU A C 1
ATOM 1269 O O . LEU A 1 161 ? 20.181 8.404 -37.278 1.00 56.47 161 LEU A O 1
ATOM 1273 N N . CYS A 1 162 ? 21.789 6.857 -37.654 1.00 50.62 162 CYS A N 1
ATOM 1274 C CA . CYS A 1 162 ? 22.925 7.769 -37.758 1.00 50.62 162 CYS A CA 1
ATOM 1275 C C . CYS A 1 162 ? 22.938 8.479 -39.115 1.00 50.62 162 CYS A C 1
ATOM 1277 O O . CYS A 1 162 ? 22.575 7.825 -40.121 1.00 50.62 162 CYS A O 1
#

Sequence (162 aa):
MNFWRTTFNAADFGIVPNEDISEKLAEFISALKAEDGEKTAVFDSGTYHIDSERCKEYMLVITNTVGEKEFSPDETPHLNAVPFYFGGVSDLVFDGGDSIFVIDGKVTNIAVEDCRNITLRNLEIRHARPDMHELLVVRKSAFSVDFKIDSDSSFSVYALLC

Nearest PDB structures (foldseek):
  7jwf-assembly1_A  TM=9.208E-01  e=7.005E-07  Pseudoalteromonas distincta
  8yk2-assembly1_B  TM=8.427E-01  e=4.727E-07  Bifidobacterium bifidum JCM 1254
  7jwf-assembly2_C-2  TM=9.196E-01  e=1.721E-06  Pseudoalteromonas distincta
  7jw4-assembly2_B  TM=8.884E-01  e=1.098E-06  Pseudoalteromonas distincta
  8yk3-assembly2_B  TM=8.446E-01  e=8.770E-07  Bifidobacterium bifidum JCM 1254

Foldseek 3Di:
DPPDAAEAELVVLVQAAPEECQQSLVVVLVVQQVDDAAYEYEYAAHEYEYELVSADWDQDDDPPPDDPPRDDPPDDPRTFRESAENAQHENYEYAHNLYEYEYEDDGPDHDDHNYYNYHYDNYHYHYQADPDFDWDFPDDDPPDTDTDGDPSDDDDDDDDDD

Secondary structure (DSSP, 8-state):
-----EEEEGGGGT--TTSB-HHHHHHHHHHHHHS-SSEEEE--SSEEEEEGGGSPEEE---TTT--TTSS-TTS-TTEEE-SEE-TT-EEEEEEEEEEEEEEES---SEE--S-EEEEEEEEEEEESS-S---EEEEEE-SS-EEEEEPTT----------

Radius of gyration: 20.38 Å; Cα contacts (8 Å, |Δi|>4): 300; chains: 1; bounding box: 51×37×70 Å